Protein AF-A0A1M5RYY4-F1 (afdb_monomer_lite)

pLDDT: mean 74.52, std 15.74, range [36.34, 92.0]

Foldseek 3Di:
DVLLVLQCVLLVLCCVLVVDPLSVCSSVLSVVCVVVVPPVLSVVLSVLSVVLNVLSVVCVVVVHDLPLSVLSSVLSVLSVVCVVVVDLVSCCSNLVSQLVSQLVSLCVPPNPVSNVVSVVSSVVVSVVVVVVVVVVVVVVVVPPPPPDDDD

Secondary structure (DSSP, 8-state):
-HHHHHHHHHHHHHHHHH--GGGGGHHHHHHHHHHHT-HHHHHHHHHHHHHHHHHHHHHHHHT---THHHHHHHHHHHHHHHHHH--GGGGHHHHHHHHHHHHHHHHHHHTHHHHHHHHHHHHHHHHHHHHHHHHHHHHHHTTSS--S---

Sequence (151 aa):
MSFLLLTIATSIVLYVFTKSFWFLLLIIIGVYYLLKENIKMQNFLSLTFILMMALVILSRLRGYEPKGLNFLFYASFASILYDLLKKVYWSIPFFGLLGLGISYIGTIKYGNIGYFFGLMIIPIFLREFRKRGSNIENSNTGGGIRKKNEI

Organism: NCBI:txid1123380

Structure (mmCIF, N/CA/C/O backbone):
data_AF-A0A1M5RYY4-F1
#
_entry.id   AF-A0A1M5RYY4-F1
#
loop_
_atom_site.group_PDB
_atom_site.id
_atom_site.type_symbol
_atom_site.label_atom_id
_atom_site.label_alt_id
_atom_site.label_comp_id
_atom_site.label_asym_id
_atom_site.label_entity_id
_atom_site.label_seq_id
_atom_site.pdbx_PDB_ins_code
_atom_site.Cartn_x
_atom_site.Cartn_y
_atom_site.Cartn_z
_atom_site.occupancy
_atom_site.B_iso_or_equiv
_atom_site.auth_seq_id
_atom_site.auth_comp_id
_atom_site.auth_asym_id
_atom_site.auth_atom_id
_atom_site.pdbx_PDB_model_num
ATOM 1 N N . MET A 1 1 ? 14.707 8.244 -1.934 1.00 62.53 1 MET A N 1
ATOM 2 C CA . MET A 1 1 ? 14.522 8.408 -0.469 1.00 62.53 1 MET A CA 1
ATOM 3 C C . MET A 1 1 ? 13.098 8.790 -0.057 1.00 62.53 1 MET A C 1
ATOM 5 O O . MET A 1 1 ? 12.602 8.197 0.891 1.00 62.53 1 MET A O 1
ATOM 9 N N . SER A 1 2 ? 12.413 9.708 -0.753 1.00 82.44 2 SER A N 1
ATOM 10 C CA . SER A 1 2 ? 11.037 10.136 -0.418 1.00 82.44 2 SER A CA 1
ATOM 11 C C . SER A 1 2 ? 10.013 8.991 -0.339 1.00 82.44 2 SER A C 1
ATOM 13 O O . SER A 1 2 ? 9.189 8.974 0.570 1.00 82.44 2 SER A O 1
ATOM 15 N N . PHE A 1 3 ? 10.100 7.999 -1.233 1.00 86.50 3 PHE A N 1
ATOM 16 C CA . PHE A 1 3 ? 9.201 6.839 -1.220 1.00 86.50 3 PHE A CA 1
ATOM 17 C C . PHE A 1 3 ? 9.330 5.999 0.055 1.00 86.50 3 PHE A C 1
ATOM 19 O O . PHE A 1 3 ? 8.326 5.638 0.656 1.00 86.50 3 PHE A O 1
ATOM 26 N N . LEU A 1 4 ? 10.561 5.738 0.510 1.00 87.56 4 LEU A N 1
ATOM 27 C CA . LEU A 1 4 ? 10.802 4.908 1.689 1.00 87.56 4 LEU A CA 1
ATOM 28 C C . LEU A 1 4 ? 10.205 5.556 2.946 1.00 87.56 4 LEU A C 1
ATOM 30 O O . LEU A 1 4 ? 9.491 4.888 3.694 1.00 87.56 4 LEU A O 1
ATOM 34 N N . LEU A 1 5 ? 10.408 6.868 3.103 1.00 88.12 5 LEU A N 1
ATOM 35 C CA . LEU A 1 5 ? 9.791 7.668 4.164 1.00 88.12 5 LEU A CA 1
ATOM 36 C C . LEU A 1 5 ? 8.260 7.584 4.124 1.00 88.12 5 LEU A C 1
ATOM 38 O O . LEU A 1 5 ? 7.642 7.370 5.166 1.00 88.12 5 LEU A O 1
ATOM 42 N N . LEU A 1 6 ? 7.654 7.680 2.934 1.00 91.19 6 LEU A N 1
ATOM 43 C CA . LEU A 1 6 ? 6.208 7.520 2.768 1.00 91.19 6 LEU A CA 1
ATOM 44 C C . LEU A 1 6 ? 5.746 6.131 3.227 1.00 91.19 6 LEU A C 1
ATOM 46 O O . LEU A 1 6 ? 4.775 6.039 3.973 1.00 91.19 6 LEU A O 1
ATOM 50 N N . THR A 1 7 ? 6.442 5.056 2.845 1.00 91.50 7 THR A N 1
ATOM 51 C CA . THR A 1 7 ? 6.118 3.692 3.309 1.00 91.50 7 THR A CA 1
ATOM 52 C C . THR A 1 7 ? 6.162 3.575 4.826 1.00 91.50 7 THR A C 1
ATOM 54 O O . THR A 1 7 ? 5.237 3.017 5.414 1.00 91.50 7 THR A O 1
ATOM 57 N N . ILE A 1 8 ? 7.214 4.098 5.466 1.00 91.69 8 ILE A N 1
ATOM 58 C CA . ILE A 1 8 ? 7.363 4.048 6.926 1.00 91.69 8 ILE A CA 1
ATOM 59 C C . ILE A 1 8 ? 6.225 4.822 7.590 1.00 91.69 8 ILE A C 1
ATOM 61 O O . ILE A 1 8 ? 5.529 4.267 8.438 1.00 91.69 8 ILE A O 1
ATOM 65 N N . ALA A 1 9 ? 5.985 6.065 7.163 1.00 92.00 9 ALA A N 1
ATOM 66 C CA . ALA A 1 9 ? 4.912 6.895 7.700 1.00 92.00 9 ALA A CA 1
ATOM 67 C C . ALA A 1 9 ? 3.545 6.211 7.551 1.00 92.00 9 ALA A C 1
ATOM 69 O O . ALA A 1 9 ? 2.795 6.107 8.520 1.00 92.00 9 ALA A O 1
ATOM 70 N N . THR A 1 10 ? 3.258 5.661 6.369 1.00 92.00 10 THR A N 1
ATOM 71 C CA . THR A 1 10 ? 2.003 4.948 6.096 1.00 92.00 10 THR A CA 1
ATOM 72 C C . THR A 1 10 ? 1.856 3.720 6.993 1.00 92.00 10 THR A C 1
ATOM 74 O O . THR A 1 10 ? 0.792 3.508 7.569 1.00 92.00 10 THR A O 1
ATOM 77 N N . SER A 1 11 ? 2.924 2.939 7.166 1.00 91.81 11 SER A N 1
ATOM 78 C CA . SER A 1 11 ? 2.923 1.734 8.007 1.00 91.81 11 SER A CA 1
ATOM 79 C C . SER A 1 11 ? 2.644 2.063 9.473 1.00 91.81 11 SER A C 1
ATOM 81 O O . SER A 1 11 ? 1.835 1.392 10.111 1.00 91.81 11 SER A O 1
ATOM 83 N N . ILE A 1 12 ? 3.269 3.125 9.997 1.00 91.69 12 ILE A N 1
ATOM 84 C CA . ILE A 1 12 ? 3.057 3.597 11.371 1.00 91.69 12 ILE A CA 1
ATOM 85 C C . ILE A 1 12 ? 1.621 4.090 11.545 1.00 91.69 12 ILE A C 1
ATOM 87 O O . ILE A 1 12 ? 0.951 3.686 12.493 1.00 91.69 12 ILE A O 1
ATOM 91 N N . VAL A 1 13 ? 1.120 4.914 10.620 1.00 90.81 13 VAL A N 1
ATOM 92 C CA . VAL A 1 13 ? -0.266 5.403 10.658 1.00 90.81 13 VAL A CA 1
ATOM 93 C C . VAL A 1 13 ? -1.241 4.224 10.654 1.00 90.81 13 VAL A C 1
ATOM 95 O O . VAL A 1 13 ? -2.084 4.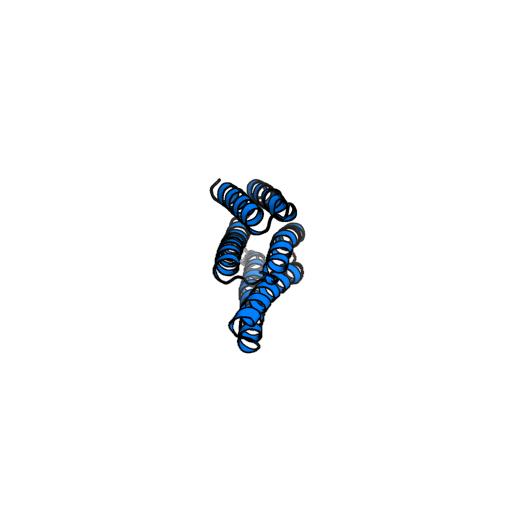114 11.540 1.00 90.81 13 VAL A O 1
ATOM 98 N N . LEU A 1 14 ? -1.096 3.283 9.722 1.00 90.00 14 LEU A N 1
ATOM 99 C CA . LEU A 1 14 ? -1.958 2.102 9.650 1.00 90.00 14 LEU A CA 1
ATOM 100 C C . LEU A 1 14 ? -1.901 1.265 10.934 1.00 90.00 14 LEU A C 1
ATOM 102 O O . LEU A 1 14 ? -2.943 0.825 11.423 1.00 90.00 14 LEU A O 1
ATOM 106 N N . TYR A 1 15 ? -0.717 1.087 11.519 1.00 90.50 15 TYR A N 1
ATOM 107 C CA . TYR A 1 15 ? -0.554 0.380 12.787 1.00 90.50 15 TYR A CA 1
ATOM 108 C C . TYR A 1 15 ? -1.277 1.087 13.943 1.00 90.50 15 TYR A C 1
ATOM 110 O O . TYR A 1 15 ? -2.035 0.444 14.666 1.00 90.50 15 TYR A O 1
ATOM 118 N N . VAL A 1 16 ? -1.113 2.405 14.090 1.00 89.00 16 VAL A N 1
ATOM 119 C CA . VAL A 1 16 ? -1.739 3.187 15.173 1.00 89.00 16 VAL A CA 1
ATOM 120 C C . VAL A 1 16 ? -3.266 3.112 15.111 1.00 89.00 16 VAL A C 1
ATOM 122 O O . VAL A 1 16 ? -3.922 2.941 16.139 1.00 89.00 16 VAL A O 1
ATOM 125 N N . PHE A 1 17 ? -3.844 3.200 13.913 1.00 85.75 17 PHE A N 1
ATOM 126 C CA . PHE A 1 17 ? -5.298 3.219 13.749 1.00 85.75 17 PHE A CA 1
ATOM 127 C C . PHE A 1 17 ? -5.944 1.829 13.754 1.00 85.75 17 PHE A C 1
ATOM 129 O O . PHE A 1 17 ? -7.060 1.684 14.252 1.00 85.75 17 PHE A O 1
ATOM 136 N N . THR A 1 18 ? -5.261 0.814 13.221 1.00 84.56 18 THR A N 1
ATOM 137 C CA . THR A 1 18 ? -5.828 -0.538 13.055 1.00 84.56 18 THR A CA 1
ATOM 138 C C . THR A 1 18 ? -5.365 -1.510 14.144 1.00 84.56 18 THR A C 1
ATOM 140 O O . THR A 1 18 ? -5.932 -2.590 14.273 1.00 84.56 18 THR A O 1
ATOM 143 N N . LYS A 1 19 ? -4.334 -1.148 14.927 1.00 84.75 19 LYS A N 1
ATOM 144 C CA . LYS A 1 19 ? -3.680 -1.978 15.961 1.00 84.75 19 LYS A CA 1
ATOM 145 C C . LYS A 1 19 ? -3.202 -3.350 15.464 1.00 84.75 19 LYS A C 1
ATOM 147 O O . LYS A 1 19 ? -3.077 -4.291 16.242 1.00 84.75 19 LYS A O 1
ATOM 152 N N . SER A 1 20 ? -2.942 -3.474 14.164 1.00 86.12 20 SER A N 1
ATOM 153 C CA . SER A 1 20 ? -2.574 -4.734 13.516 1.00 86.12 20 SER A CA 1
ATOM 154 C C . SER A 1 20 ? -1.125 -4.692 13.038 1.00 86.12 20 SER A C 1
ATOM 156 O O . SER A 1 20 ? -0.751 -3.834 12.236 1.00 86.12 20 SER A O 1
ATOM 158 N N . PHE A 1 21 ? -0.319 -5.648 13.507 1.00 87.44 21 PHE A N 1
ATOM 159 C CA . PHE A 1 21 ? 1.099 -5.780 13.152 1.00 87.44 21 PHE A CA 1
ATOM 160 C C . PHE A 1 21 ? 1.330 -6.072 11.666 1.00 87.44 21 PHE A C 1
ATOM 162 O O . PHE A 1 21 ? 2.389 -5.739 11.138 1.00 87.44 21 PHE A O 1
ATOM 169 N N . TRP A 1 22 ? 0.335 -6.626 10.968 1.00 87.31 22 TRP A N 1
ATOM 170 C CA . TRP A 1 22 ? 0.432 -6.944 9.542 1.00 87.31 22 TRP A CA 1
ATOM 171 C C . TRP A 1 22 ? 0.800 -5.723 8.693 1.00 87.31 22 TRP A C 1
ATOM 173 O O . TRP A 1 22 ? 1.594 -5.841 7.763 1.00 87.31 22 TRP A O 1
ATOM 183 N N . PHE A 1 23 ? 0.310 -4.532 9.048 1.00 87.56 23 PHE A N 1
ATOM 184 C CA . PHE A 1 23 ? 0.580 -3.311 8.286 1.00 87.56 23 PHE A CA 1
ATOM 185 C C . PHE A 1 23 ? 2.034 -2.834 8.363 1.00 87.56 23 PHE A C 1
ATOM 187 O O . PHE A 1 23 ? 2.467 -2.109 7.473 1.00 87.56 23 PHE A O 1
ATOM 194 N N . LEU A 1 24 ? 2.820 -3.281 9.349 1.00 89.81 24 LEU A N 1
ATOM 195 C CA . LEU A 1 24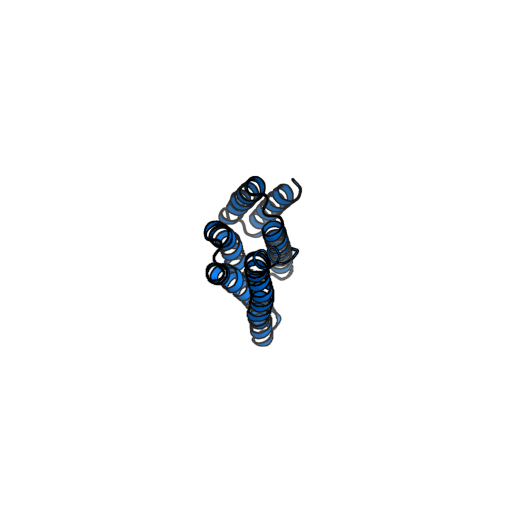 ? 4.252 -2.969 9.410 1.00 89.81 24 LEU A CA 1
ATOM 196 C C . LEU A 1 24 ? 5.051 -3.656 8.294 1.00 89.81 24 LEU A C 1
ATOM 198 O O . LEU A 1 24 ? 6.098 -3.150 7.893 1.00 89.81 24 LEU A O 1
ATOM 202 N N . LEU A 1 25 ? 4.539 -4.753 7.722 1.00 91.38 25 LEU A N 1
ATOM 203 C CA . LEU A 1 25 ? 5.187 -5.433 6.595 1.00 91.38 25 LEU A CA 1
ATOM 204 C C . LEU A 1 25 ? 5.254 -4.557 5.333 1.00 91.38 25 LEU A C 1
ATOM 206 O O . LEU A 1 25 ? 6.065 -4.830 4.449 1.00 91.38 25 LEU A O 1
ATOM 210 N N . LEU A 1 26 ? 4.466 -3.478 5.245 1.00 89.62 26 LEU A N 1
ATOM 211 C CA . LEU A 1 26 ? 4.553 -2.511 4.145 1.00 89.62 26 LEU A CA 1
ATOM 212 C C . LEU A 1 26 ? 5.949 -1.880 4.028 1.00 89.62 26 LEU A C 1
ATOM 214 O O . LEU A 1 26 ? 6.376 -1.562 2.920 1.00 89.62 26 LEU A O 1
ATOM 218 N N . ILE A 1 27 ? 6.705 -1.778 5.127 1.00 90.19 27 ILE A N 1
ATOM 219 C CA . ILE A 1 27 ? 8.092 -1.287 5.117 1.00 90.19 27 ILE A CA 1
ATOM 220 C C . ILE A 1 27 ? 8.972 -2.139 4.189 1.00 90.19 27 ILE A C 1
ATOM 222 O O . ILE A 1 27 ? 9.799 -1.593 3.459 1.00 90.19 27 ILE A O 1
ATOM 226 N N . ILE A 1 28 ? 8.751 -3.458 4.143 1.00 89.88 28 ILE A N 1
ATOM 227 C CA . ILE A 1 28 ? 9.514 -4.385 3.292 1.00 89.88 28 ILE A CA 1
ATOM 228 C C . ILE A 1 28 ? 9.308 -4.050 1.811 1.00 89.88 28 ILE A C 1
ATOM 230 O O . ILE A 1 28 ? 10.268 -4.032 1.042 1.00 89.88 28 ILE A O 1
ATOM 234 N N . ILE A 1 29 ? 8.077 -3.712 1.413 1.00 89.25 29 ILE A N 1
ATOM 235 C CA . ILE A 1 29 ? 7.772 -3.260 0.047 1.00 89.25 29 ILE A CA 1
ATOM 236 C C . ILE A 1 29 ? 8.529 -1.961 -0.264 1.00 89.25 29 ILE A C 1
ATOM 238 O O . ILE A 1 29 ? 9.089 -1.812 -1.351 1.00 89.25 29 ILE A O 1
ATOM 242 N N . GLY A 1 30 ? 8.588 -1.040 0.701 1.00 85.50 30 GLY A N 1
ATOM 243 C CA . GLY A 1 30 ? 9.342 0.210 0.590 1.00 85.50 30 GLY A CA 1
ATOM 244 C C . GLY A 1 30 ? 10.824 -0.021 0.306 1.00 85.50 30 GLY A C 1
ATOM 245 O O . GLY A 1 30 ? 11.378 0.574 -0.618 1.00 85.50 30 GLY A O 1
ATOM 246 N N . VAL A 1 31 ? 11.449 -0.931 1.058 1.00 87.75 31 VAL A N 1
ATOM 247 C CA . VAL A 1 31 ? 12.856 -1.321 0.867 1.00 87.75 31 VAL A CA 1
ATOM 248 C C . VAL A 1 31 ? 13.061 -2.020 -0.480 1.00 87.75 31 VAL A C 1
ATOM 250 O O . VAL A 1 31 ? 13.989 -1.674 -1.208 1.00 87.75 31 VAL A O 1
ATOM 253 N N . TYR A 1 32 ? 12.172 -2.945 -0.858 1.00 88.88 32 TYR A N 1
ATOM 254 C CA . TYR A 1 32 ? 12.252 -3.668 -2.131 1.00 88.88 32 TYR A CA 1
ATOM 255 C C . TYR A 1 32 ? 12.293 -2.718 -3.335 1.00 88.88 32 TYR A C 1
ATOM 257 O O . TYR A 1 32 ? 13.178 -2.807 -4.188 1.00 88.88 32 TYR A O 1
ATOM 265 N N . TYR A 1 33 ? 11.356 -1.770 -3.393 1.00 85.38 33 TYR A N 1
ATOM 266 C CA . TYR A 1 33 ? 11.286 -0.834 -4.511 1.00 85.38 33 TYR A CA 1
ATOM 267 C C . TYR A 1 33 ? 12.348 0.258 -4.462 1.00 85.38 33 TYR A C 1
ATOM 269 O O . TYR A 1 33 ? 12.642 0.824 -5.514 1.00 85.38 33 TYR A O 1
ATOM 277 N N . LEU A 1 34 ? 12.936 0.542 -3.295 1.00 83.62 34 LEU A N 1
ATOM 278 C CA . LEU A 1 34 ? 14.114 1.403 -3.208 1.00 83.62 34 LEU A CA 1
ATOM 279 C C . LEU A 1 34 ? 15.299 0.768 -3.950 1.00 83.62 34 LEU A C 1
ATOM 281 O O . LEU A 1 34 ? 15.947 1.454 -4.727 1.00 83.62 34 LEU A O 1
ATOM 285 N N . LEU A 1 35 ? 15.534 -0.535 -3.755 1.00 83.81 35 LEU A N 1
ATOM 286 C CA . LEU A 1 35 ? 16.641 -1.264 -4.388 1.00 83.81 35 LEU A CA 1
ATOM 287 C C . LEU A 1 35 ? 16.453 -1.449 -5.897 1.00 83.81 35 LEU A C 1
ATOM 289 O O . LEU A 1 35 ? 17.422 -1.469 -6.647 1.00 83.81 35 LEU A O 1
ATOM 293 N N . LYS A 1 36 ? 15.208 -1.622 -6.347 1.00 82.38 36 LYS A N 1
ATOM 294 C CA . LYS A 1 36 ? 14.903 -1.924 -7.753 1.00 82.38 36 LYS A CA 1
ATOM 295 C C . LYS A 1 36 ? 14.720 -0.686 -8.636 1.00 82.38 36 LYS A C 1
ATOM 297 O O . LYS A 1 36 ? 14.584 -0.828 -9.847 1.00 82.38 36 LYS A O 1
ATOM 302 N N . GLU A 1 37 ? 14.658 0.504 -8.033 1.00 76.62 37 GLU A N 1
ATOM 303 C CA . GLU A 1 37 ? 14.539 1.813 -8.700 1.00 76.62 37 GLU A CA 1
ATOM 304 C C . GLU A 1 37 ? 13.413 1.918 -9.754 1.00 76.62 37 GLU A C 1
ATOM 306 O O . GLU A 1 37 ? 13.461 2.716 -10.691 1.00 76.62 37 GLU A O 1
ATOM 311 N N . ASN A 1 38 ? 12.331 1.144 -9.600 1.00 79.06 38 ASN A N 1
ATOM 312 C CA . ASN A 1 38 ? 11.192 1.204 -10.516 1.00 79.06 38 ASN A CA 1
ATOM 313 C C . ASN A 1 38 ? 10.259 2.381 -10.173 1.00 79.06 38 ASN A C 1
ATOM 315 O O . ASN A 1 38 ? 9.237 2.215 -9.501 1.00 79.06 38 ASN A O 1
ATOM 319 N N . ILE A 1 39 ? 10.591 3.569 -10.687 1.00 80.12 39 ILE A N 1
ATOM 320 C CA . ILE A 1 39 ? 9.865 4.835 -10.457 1.00 80.12 39 ILE A CA 1
ATOM 321 C C . ILE A 1 39 ? 8.363 4.712 -10.775 1.00 80.12 39 ILE A C 1
ATOM 323 O O . ILE A 1 39 ? 7.515 5.276 -10.084 1.00 80.12 39 ILE A O 1
ATOM 327 N N . LYS A 1 40 ? 8.001 3.939 -11.808 1.00 78.19 40 LYS A N 1
ATOM 328 C CA . LYS A 1 40 ? 6.599 3.783 -12.227 1.00 78.19 40 LYS A CA 1
ATOM 329 C C . LYS A 1 40 ? 5.778 3.065 -11.157 1.00 78.19 40 LYS A C 1
ATOM 331 O O . LYS A 1 40 ? 4.700 3.535 -10.798 1.00 78.19 40 LYS A O 1
ATOM 336 N N . MET A 1 41 ? 6.289 1.946 -10.646 1.00 79.75 41 MET A N 1
ATOM 337 C CA . MET A 1 41 ? 5.611 1.184 -9.594 1.00 79.75 41 MET A CA 1
ATOM 338 C C . MET A 1 41 ? 5.598 1.951 -8.274 1.00 79.75 41 MET A C 1
ATOM 340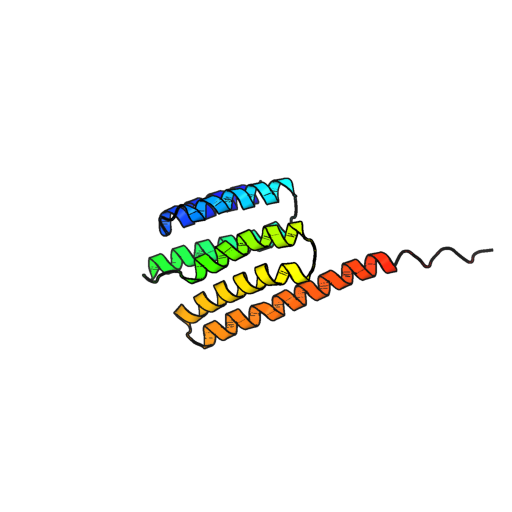 O O . MET A 1 41 ? 4.564 1.980 -7.612 1.00 79.75 41 MET A O 1
ATOM 344 N N . GLN A 1 42 ? 6.689 2.649 -7.940 1.00 84.12 42 GLN A N 1
ATOM 345 C CA . GLN A 1 42 ? 6.751 3.517 -6.761 1.00 84.12 42 GLN A CA 1
ATOM 346 C C . GLN A 1 42 ? 5.636 4.573 -6.761 1.00 84.12 42 GLN A C 1
ATOM 348 O O . GLN A 1 42 ? 4.978 4.759 -5.739 1.00 84.12 42 GLN A O 1
ATOM 353 N N . ASN A 1 43 ? 5.354 5.221 -7.896 1.00 82.94 43 ASN A N 1
ATOM 354 C CA . ASN A 1 43 ? 4.271 6.209 -7.983 1.00 82.94 43 ASN A CA 1
ATOM 355 C C . ASN A 1 43 ? 2.884 5.580 -7.763 1.00 82.94 43 ASN A C 1
ATOM 357 O O . ASN A 1 43 ? 2.067 6.137 -7.029 1.00 82.94 43 ASN A O 1
ATOM 361 N N . PHE A 1 44 ? 2.617 4.402 -8.339 1.00 82.56 44 PHE A N 1
ATOM 362 C CA . PHE A 1 44 ? 1.346 3.695 -8.122 1.00 82.56 44 PHE A CA 1
ATOM 363 C C . PHE A 1 44 ? 1.168 3.234 -6.673 1.00 82.56 44 PHE A C 1
ATOM 365 O O . PHE A 1 44 ? 0.096 3.406 -6.087 1.00 82.56 44 PHE A O 1
ATOM 372 N N . LEU A 1 45 ? 2.221 2.684 -6.071 1.00 87.25 45 LEU A N 1
ATOM 373 C CA . LEU A 1 45 ? 2.228 2.311 -4.658 1.00 87.25 45 LEU A CA 1
ATOM 374 C C . LEU A 1 45 ? 2.052 3.529 -3.752 1.00 87.25 45 LEU A C 1
ATOM 376 O O . LEU A 1 45 ? 1.273 3.460 -2.810 1.00 87.25 45 LEU A O 1
ATOM 380 N N . SER A 1 46 ? 2.683 4.660 -4.075 1.00 87.75 46 SER A N 1
ATOM 381 C CA . SER A 1 46 ? 2.510 5.912 -3.326 1.00 87.75 46 SER A CA 1
ATOM 382 C C . SER A 1 46 ? 1.050 6.349 -3.308 1.00 87.75 46 SER A C 1
ATOM 384 O O . SER A 1 46 ? 0.509 6.647 -2.246 1.00 87.75 46 SER A O 1
ATOM 386 N N . LEU A 1 47 ? 0.381 6.318 -4.467 1.00 86.56 47 LEU A N 1
ATOM 387 C CA . LEU A 1 47 ? -1.048 6.618 -4.562 1.00 86.56 47 LEU A CA 1
ATOM 388 C C . LEU A 1 47 ? -1.880 5.649 -3.707 1.00 86.56 47 LEU A C 1
ATOM 390 O O . LEU A 1 47 ? -2.792 6.064 -2.995 1.00 86.56 47 LEU A O 1
ATOM 394 N N . THR A 1 48 ? -1.532 4.362 -3.745 1.00 88.12 48 THR A N 1
ATOM 395 C CA . THR A 1 48 ? -2.204 3.314 -2.965 1.00 88.12 48 THR A CA 1
ATOM 396 C C . THR A 1 48 ? -2.034 3.542 -1.459 1.00 88.12 48 THR A C 1
ATOM 398 O O . THR A 1 48 ? -2.993 3.401 -0.706 1.00 88.12 48 THR A O 1
ATOM 401 N N . PHE A 1 49 ? -0.850 3.960 -1.010 1.00 90.88 49 PHE A N 1
ATOM 402 C CA . PHE A 1 49 ? -0.568 4.280 0.391 1.00 90.88 49 PHE A CA 1
ATOM 403 C C . PHE A 1 49 ? -1.288 5.538 0.867 1.00 90.88 49 PHE A C 1
ATOM 405 O O . PHE A 1 49 ? -1.868 5.538 1.952 1.00 90.88 49 PHE A O 1
ATOM 412 N N . ILE A 1 50 ? -1.331 6.586 0.043 1.00 90.19 50 ILE A N 1
ATOM 413 C CA . ILE A 1 50 ? -2.128 7.786 0.331 1.00 90.19 50 ILE A CA 1
ATOM 414 C C . ILE A 1 50 ? -3.604 7.410 0.485 1.00 90.19 50 ILE A C 1
ATOM 416 O O . ILE A 1 50 ? -4.254 7.837 1.439 1.00 90.19 50 ILE A O 1
ATOM 420 N N . LEU A 1 51 ? -4.116 6.560 -0.409 1.00 87.44 51 LEU A N 1
ATOM 421 C CA . LEU A 1 51 ? -5.483 6.063 -0.329 1.00 87.44 51 LEU A CA 1
ATOM 422 C C . LEU A 1 51 ? -5.714 5.276 0.970 1.00 87.44 51 LEU A C 1
ATOM 424 O O . LEU A 1 51 ? -6.668 5.567 1.684 1.00 87.44 51 LEU A O 1
ATOM 428 N N . MET A 1 52 ? -4.834 4.335 1.323 1.00 89.56 52 MET A N 1
ATOM 429 C CA . MET A 1 52 ? -4.910 3.596 2.592 1.00 89.56 52 MET A CA 1
ATOM 430 C C . MET A 1 52 ? -4.954 4.520 3.812 1.00 89.56 52 MET A C 1
ATOM 432 O O . MET A 1 52 ? -5.798 4.327 4.686 1.00 89.56 52 MET A O 1
ATOM 436 N N . MET A 1 53 ? -4.080 5.531 3.870 1.00 88.81 53 MET A N 1
ATOM 437 C CA . MET A 1 53 ? -4.059 6.494 4.975 1.00 88.81 53 MET A CA 1
ATOM 438 C C . MET A 1 53 ? -5.366 7.277 5.058 1.00 88.81 53 MET A C 1
ATOM 440 O O . MET A 1 53 ? -5.976 7.343 6.125 1.00 88.81 53 MET A O 1
ATOM 444 N N . ALA A 1 54 ? -5.834 7.820 3.931 1.00 86.19 54 ALA A N 1
ATOM 445 C CA . ALA A 1 54 ? -7.094 8.551 3.876 1.00 86.19 54 ALA A CA 1
ATOM 446 C C . ALA A 1 54 ? -8.266 7.688 4.365 1.00 86.19 54 ALA A C 1
ATOM 448 O O . ALA A 1 54 ? -9.119 8.158 5.116 1.00 86.19 54 ALA A O 1
ATOM 449 N N . LEU A 1 55 ? -8.284 6.408 3.993 1.00 84.94 55 LEU A N 1
ATOM 450 C CA . LEU A 1 55 ? -9.330 5.475 4.396 1.00 84.94 55 LEU A CA 1
ATOM 451 C C . LEU A 1 55 ? -9.328 5.185 5.879 1.00 84.94 55 LEU A C 1
ATOM 453 O O . LEU A 1 55 ? -10.398 5.183 6.475 1.00 84.94 55 LEU A O 1
ATOM 457 N N . VAL A 1 56 ? -8.155 4.940 6.457 1.00 87.31 56 VAL A N 1
ATOM 458 C CA . VAL A 1 56 ? -8.031 4.647 7.884 1.00 87.31 56 VAL A CA 1
ATOM 459 C C . VAL A 1 56 ? -8.447 5.853 8.730 1.00 87.31 56 VAL A C 1
ATOM 461 O O . VAL A 1 56 ? -9.126 5.708 9.748 1.00 87.31 56 VAL A O 1
ATOM 464 N N . ILE A 1 57 ? -8.094 7.060 8.284 1.00 85.38 57 ILE A N 1
ATOM 465 C CA . ILE A 1 57 ? -8.482 8.300 8.958 1.00 85.38 57 ILE A CA 1
ATOM 466 C C . ILE A 1 57 ? -10.001 8.490 8.851 1.00 85.38 57 ILE A C 1
ATOM 468 O O . ILE A 1 57 ? -10.673 8.699 9.862 1.00 85.38 57 ILE A O 1
ATOM 472 N N . LEU A 1 58 ? -10.569 8.348 7.648 1.00 82.06 58 LEU A N 1
ATOM 473 C CA . LEU A 1 58 ? -12.014 8.468 7.422 1.00 82.06 58 LEU A CA 1
ATOM 474 C C . LEU A 1 58 ? -12.820 7.405 8.175 1.00 82.06 58 LEU A C 1
ATOM 476 O O . LEU A 1 58 ? -13.886 7.718 8.710 1.00 82.06 58 LEU A O 1
ATOM 480 N N . SER A 1 59 ? -12.316 6.173 8.249 1.00 80.25 59 SER A N 1
ATOM 481 C CA . SER A 1 59 ? -12.970 5.074 8.959 1.00 80.25 59 SER A CA 1
ATOM 482 C C . SER A 1 59 ? -13.011 5.323 10.452 1.00 80.25 59 SER A C 1
ATOM 484 O O . SER A 1 59 ? -14.044 5.110 11.083 1.00 80.25 59 SER A O 1
ATOM 486 N N . ARG A 1 60 ? -11.927 5.868 11.013 1.00 81.31 60 ARG A N 1
ATOM 487 C CA . ARG A 1 60 ? -11.885 6.239 12.425 1.00 81.31 60 ARG A CA 1
ATOM 488 C C . ARG A 1 60 ? -12.813 7.405 12.750 1.00 81.31 60 ARG A C 1
ATOM 490 O O . ARG A 1 60 ? -13.491 7.347 13.768 1.00 81.31 60 ARG A O 1
ATOM 497 N N . LEU A 1 61 ? -12.871 8.422 11.890 1.00 81.94 61 LEU A N 1
ATOM 498 C CA . LEU A 1 61 ? -13.741 9.587 12.085 1.00 81.94 61 LEU A CA 1
ATOM 499 C C . LEU A 1 61 ? -15.232 9.236 12.008 1.00 81.94 61 LEU A C 1
ATOM 501 O O . LEU A 1 61 ? -16.038 9.842 12.704 1.00 81.94 61 LEU A O 1
ATOM 505 N N . ARG A 1 62 ? -15.609 8.274 11.158 1.00 77.12 62 ARG A N 1
ATOM 506 C CA . ARG A 1 62 ? -17.012 7.879 10.941 1.00 77.12 62 ARG A CA 1
ATOM 507 C C . ARG A 1 62 ? -17.442 6.617 11.693 1.00 77.12 62 ARG A C 1
ATOM 509 O O . ARG A 1 62 ? -18.613 6.266 11.625 1.00 77.12 62 ARG A O 1
ATOM 516 N N . GLY A 1 63 ? -16.525 5.928 12.372 1.00 74.50 63 GLY A N 1
ATOM 517 C CA . GLY A 1 63 ? -16.832 4.733 13.164 1.00 74.50 63 GLY A CA 1
ATOM 518 C C . GLY A 1 63 ? -17.189 3.484 12.348 1.00 74.50 63 GLY A C 1
ATOM 519 O O . GLY A 1 63 ? -17.899 2.625 12.858 1.00 74.50 63 GLY A O 1
ATOM 520 N N . TYR A 1 64 ? -16.720 3.361 11.101 1.00 74.56 64 TYR A N 1
ATOM 521 C CA . TYR A 1 64 ? -16.905 2.143 10.297 1.00 74.56 64 TYR A CA 1
ATOM 522 C C . TYR A 1 64 ? -15.619 1.316 10.226 1.00 74.56 64 TYR A C 1
ATOM 524 O O . TYR A 1 64 ? -14.514 1.851 10.300 1.00 74.56 64 TYR A O 1
ATOM 532 N N . GLU A 1 65 ? -15.747 0.003 10.031 1.00 71.75 65 GLU A N 1
ATOM 533 C CA . GLU A 1 65 ? -14.592 -0.867 9.802 1.00 71.75 65 GLU A CA 1
ATOM 534 C C . GLU A 1 65 ? -14.084 -0.736 8.357 1.00 71.75 65 GLU A C 1
ATOM 536 O O . GLU A 1 65 ? -14.847 -0.971 7.411 1.00 71.75 65 GLU A O 1
ATOM 541 N N . PRO A 1 66 ? -12.798 -0.410 8.133 1.00 71.75 66 PRO A N 1
ATOM 542 C CA . PRO A 1 66 ? -12.242 -0.263 6.794 1.00 71.75 66 PRO A CA 1
ATOM 543 C C . PRO A 1 66 ? -11.930 -1.636 6.173 1.00 71.75 66 PRO A C 1
ATOM 545 O O . PRO A 1 66 ? -10.782 -1.957 5.888 1.00 71.75 66 PRO A O 1
ATOM 548 N N . LYS A 1 67 ? -12.948 -2.464 5.914 1.00 75.88 67 LYS A N 1
ATOM 549 C CA . LYS A 1 67 ? -12.783 -3.818 5.337 1.00 75.88 67 LYS A CA 1
ATOM 550 C C . LYS A 1 67 ? -12.036 -3.824 3.991 1.00 75.88 67 LYS A C 1
ATOM 552 O O . LYS A 1 67 ? -11.318 -4.770 3.681 1.00 75.88 67 LYS A O 1
ATOM 557 N N . GLY A 1 68 ? -12.134 -2.735 3.222 1.00 78.12 68 GLY A N 1
ATOM 558 C CA . GLY A 1 68 ? -11.387 -2.528 1.973 1.00 78.12 68 GLY A CA 1
ATOM 559 C C . GLY A 1 68 ? -9.867 -2.375 2.135 1.00 78.12 68 GLY A C 1
ATOM 560 O O . GLY A 1 68 ? -9.122 -2.560 1.174 1.00 78.12 68 GLY A O 1
ATOM 561 N N . LEU A 1 69 ? -9.392 -2.067 3.345 1.00 85.62 69 LEU A N 1
ATOM 562 C CA . LEU A 1 69 ? -7.978 -1.840 3.652 1.00 85.62 69 LEU A CA 1
ATOM 563 C C . LEU A 1 69 ? -7.133 -3.103 3.450 1.00 85.62 69 LEU A C 1
ATOM 565 O O . LEU A 1 69 ? -6.015 -3.024 2.945 1.00 85.62 69 LEU A O 1
ATOM 569 N N . ASN A 1 70 ? -7.690 -4.273 3.776 1.00 86.62 70 ASN A N 1
ATOM 570 C CA . ASN A 1 70 ? -7.006 -5.556 3.612 1.00 86.62 70 ASN A CA 1
ATOM 571 C C . ASN A 1 70 ? -6.764 -5.871 2.131 1.00 86.62 70 ASN A C 1
ATOM 573 O O . ASN A 1 70 ? -5.679 -6.306 1.760 1.00 86.62 70 ASN A O 1
ATOM 577 N N . PHE A 1 71 ? -7.736 -5.581 1.261 1.00 86.12 71 PHE A N 1
ATOM 578 C CA . PHE A 1 71 ? -7.575 -5.763 -0.185 1.00 86.12 71 PHE A CA 1
ATOM 579 C C . PHE A 1 71 ? -6.493 -4.851 -0.759 1.00 86.12 71 PHE A C 1
ATOM 581 O O . PHE A 1 71 ? -5.674 -5.303 -1.555 1.00 86.12 71 PHE A O 1
ATOM 588 N N . LEU A 1 72 ? -6.441 -3.594 -0.309 1.00 86.62 72 LEU A N 1
ATOM 589 C CA . LEU A 1 72 ? -5.366 -2.677 -0.684 1.00 86.62 72 LEU A CA 1
ATOM 590 C C . LEU A 1 72 ? -4.007 -3.190 -0.191 1.00 86.62 72 LEU A C 1
ATOM 592 O O . LEU A 1 72 ? -3.026 -3.098 -0.924 1.00 86.62 72 LEU A O 1
ATOM 596 N N . PHE A 1 73 ? -3.942 -3.759 1.017 1.00 88.62 73 PHE A N 1
ATOM 597 C CA . PHE A 1 73 ? -2.711 -4.329 1.568 1.00 88.62 73 PHE A CA 1
ATOM 598 C C . PHE A 1 73 ? -2.222 -5.500 0.717 1.00 88.62 73 PHE A C 1
ATOM 600 O O . PHE A 1 73 ? -1.077 -5.499 0.265 1.00 88.62 73 PHE A O 1
ATOM 607 N N . TYR A 1 74 ? -3.104 -6.448 0.395 1.00 88.44 74 TYR A N 1
ATOM 608 C CA . TYR A 1 74 ? -2.771 -7.550 -0.505 1.00 88.44 74 TYR A CA 1
ATOM 609 C C . TYR A 1 74 ? -2.396 -7.061 -1.907 1.00 88.44 74 TYR A C 1
ATOM 611 O O . TYR A 1 74 ? -1.473 -7.609 -2.507 1.00 88.44 74 TYR A O 1
ATOM 619 N N . ALA A 1 75 ? -3.033 -5.998 -2.412 1.00 86.44 75 ALA A N 1
ATOM 620 C CA . ALA A 1 75 ? -2.633 -5.368 -3.666 1.00 86.44 75 ALA A CA 1
ATOM 621 C C . ALA A 1 75 ? -1.189 -4.847 -3.582 1.00 86.44 75 ALA A C 1
ATOM 623 O O . ALA A 1 75 ? -0.382 -5.133 -4.461 1.00 86.44 75 ALA A O 1
ATOM 624 N N . SER A 1 76 ? -0.801 -4.160 -2.504 1.00 88.06 76 SER A N 1
ATOM 625 C CA . SER A 1 76 ? 0.580 -3.688 -2.334 1.00 88.06 76 SER A CA 1
ATOM 626 C C . SER A 1 76 ? 1.605 -4.827 -2.400 1.00 88.06 76 SER A C 1
ATOM 628 O O . SER A 1 76 ? 2.649 -4.655 -3.027 1.00 88.06 76 SER A O 1
ATOM 630 N N . PHE A 1 77 ? 1.296 -6.012 -1.866 1.00 87.56 77 PHE A N 1
ATOM 631 C CA . PHE A 1 77 ? 2.155 -7.197 -2.002 1.00 87.56 77 PHE A CA 1
ATOM 632 C C . PHE A 1 77 ? 2.108 -7.827 -3.397 1.00 87.56 77 PHE A C 1
ATOM 634 O O . PHE A 1 77 ? 3.150 -8.184 -3.946 1.00 87.56 77 PHE A O 1
ATOM 641 N N . ALA A 1 78 ? 0.931 -7.901 -4.022 1.00 85.38 78 ALA A N 1
ATOM 642 C CA . ALA A 1 78 ? 0.784 -8.381 -5.396 1.00 85.38 78 ALA A CA 1
ATOM 643 C C . ALA A 1 78 ? 1.583 -7.532 -6.402 1.00 85.38 78 ALA A C 1
ATOM 645 O O . ALA A 1 78 ? 2.012 -8.040 -7.439 1.00 85.38 78 ALA A O 1
ATOM 646 N N . SER A 1 79 ? 1.845 -6.261 -6.078 1.00 83.31 79 SER A N 1
ATOM 647 C CA . SER A 1 79 ? 2.716 -5.400 -6.880 1.00 83.31 79 SER A CA 1
ATOM 648 C C . SER A 1 79 ? 4.134 -5.972 -7.023 1.00 83.31 79 SER A C 1
ATOM 650 O O . SER A 1 79 ? 4.703 -5.902 -8.109 1.00 83.31 79 SER A O 1
ATOM 652 N N . ILE A 1 80 ? 4.690 -6.582 -5.965 1.00 84.06 80 ILE A N 1
ATOM 653 C CA . ILE A 1 80 ? 6.020 -7.209 -6.000 1.00 84.06 80 ILE A CA 1
ATOM 654 C C . ILE A 1 80 ? 6.008 -8.371 -6.990 1.00 84.06 80 ILE A C 1
ATOM 656 O O . ILE A 1 80 ? 6.920 -8.493 -7.803 1.00 84.06 80 ILE A O 1
ATOM 660 N N . LEU A 1 81 ? 4.957 -9.198 -6.956 1.00 79.94 81 LEU A N 1
ATOM 661 C CA . LEU A 1 81 ? 4.787 -10.315 -7.888 1.00 79.94 81 LEU A CA 1
ATOM 662 C C . LEU A 1 81 ? 4.762 -9.835 -9.342 1.00 79.94 81 LEU A C 1
ATOM 664 O O . LEU A 1 81 ? 5.441 -10.405 -10.198 1.00 79.94 81 LEU A O 1
ATOM 668 N N . TYR A 1 82 ? 4.013 -8.763 -9.610 1.00 78.38 82 TYR A N 1
ATOM 669 C CA . TYR A 1 82 ? 3.967 -8.148 -10.932 1.00 78.38 82 TYR A CA 1
ATOM 670 C C . TYR A 1 82 ? 5.359 -7.697 -11.397 1.00 78.38 82 TYR A C 1
ATOM 672 O O . TYR A 1 82 ? 5.782 -8.003 -12.515 1.00 78.38 82 TYR A O 1
ATOM 680 N N . ASP A 1 83 ? 6.093 -7.011 -10.525 1.00 76.31 83 ASP A N 1
ATOM 681 C CA . ASP A 1 83 ? 7.415 -6.483 -10.841 1.00 76.31 83 ASP A CA 1
ATOM 682 C C . ASP A 1 83 ? 8.487 -7.587 -10.974 1.00 76.31 83 ASP A C 1
ATOM 684 O O . ASP A 1 83 ? 9.470 -7.422 -11.705 1.00 76.31 83 ASP A O 1
ATOM 688 N N . LEU A 1 84 ? 8.314 -8.735 -10.308 1.00 78.31 84 LEU A N 1
ATOM 689 C CA . LEU A 1 84 ? 9.178 -9.911 -10.464 1.00 78.31 84 LEU A CA 1
ATOM 690 C C . LEU A 1 84 ? 8.980 -10.585 -11.827 1.00 78.31 84 LEU A C 1
ATOM 692 O O . LEU A 1 84 ? 9.949 -10.918 -12.504 1.00 78.31 84 LEU A O 1
ATOM 696 N N . LEU A 1 85 ? 7.723 -10.784 -12.226 1.00 74.69 85 LEU A N 1
ATOM 697 C CA . LEU A 1 85 ? 7.370 -11.614 -13.379 1.00 74.69 85 LEU A CA 1
ATOM 698 C C . LEU A 1 85 ? 7.353 -10.832 -14.696 1.00 74.69 85 LEU A C 1
ATOM 700 O O . LEU A 1 85 ? 7.425 -11.451 -15.756 1.00 74.69 85 LEU A O 1
ATOM 704 N N . LYS A 1 86 ? 7.246 -9.493 -14.645 1.00 67.38 86 LYS A N 1
ATOM 705 C CA . LYS A 1 86 ? 7.244 -8.555 -15.792 1.00 67.38 86 LYS A CA 1
ATOM 706 C C . LYS A 1 86 ? 6.270 -8.907 -16.932 1.00 67.38 86 LYS A C 1
ATOM 708 O O . LYS A 1 86 ? 6.361 -8.361 -18.028 1.00 67.38 86 LYS A O 1
ATOM 713 N N . LYS A 1 87 ? 5.319 -9.809 -16.690 1.00 67.31 87 LYS A N 1
ATOM 714 C CA . LYS A 1 87 ? 4.309 -10.259 -17.652 1.00 67.31 87 LYS A CA 1
ATOM 715 C C . LYS A 1 87 ? 3.017 -9.483 -17.423 1.00 67.31 87 LYS A C 1
ATOM 717 O O . LYS A 1 87 ? 2.545 -9.385 -16.295 1.00 67.31 87 LYS A O 1
ATOM 722 N N . VAL A 1 88 ? 2.404 -9.002 -18.505 1.00 62.09 88 VAL A N 1
ATOM 723 C CA . VAL A 1 88 ? 1.171 -8.190 -18.464 1.00 62.09 88 VAL A CA 1
ATOM 724 C C . VAL A 1 88 ? 0.042 -8.898 -17.705 1.00 62.09 88 VAL A C 1
ATOM 726 O O . VAL A 1 88 ? -0.644 -8.271 -16.903 1.00 62.09 88 VAL A O 1
ATOM 729 N N . TYR A 1 89 ? -0.097 -10.217 -17.859 1.00 66.31 89 TYR A N 1
ATOM 730 C CA . TYR A 1 89 ? -1.105 -11.013 -17.145 1.00 66.31 89 TYR A CA 1
ATOM 731 C C . TYR A 1 89 ? -0.927 -11.012 -15.618 1.00 66.31 89 TYR A C 1
ATOM 733 O O . TYR A 1 89 ? -1.901 -11.098 -14.880 1.00 66.31 89 TYR A O 1
ATOM 741 N N . TRP A 1 90 ? 0.298 -10.833 -15.122 1.00 69.94 90 TRP A N 1
ATOM 742 C CA . TRP A 1 90 ? 0.578 -10.767 -13.685 1.00 69.94 90 TRP A CA 1
ATOM 743 C C . TRP A 1 90 ? 0.282 -9.399 -13.069 1.00 69.94 90 TRP A C 1
ATOM 745 O O . TRP A 1 90 ? 0.426 -9.226 -11.863 1.00 69.94 90 TRP A O 1
ATOM 755 N N . SER A 1 91 ? -0.178 -8.434 -13.871 1.00 68.31 91 SER A N 1
ATOM 756 C CA . SER A 1 91 ? -0.745 -7.181 -13.361 1.00 68.31 91 SER A CA 1
ATOM 757 C C . SER A 1 91 ? -2.194 -7.347 -12.894 1.00 68.31 91 SER A C 1
ATOM 759 O O . SER A 1 91 ? -2.681 -6.553 -12.091 1.00 68.31 91 SER A O 1
ATOM 761 N N . ILE A 1 92 ? -2.876 -8.403 -13.352 1.00 73.62 92 ILE A N 1
ATOM 762 C CA . ILE A 1 92 ? -4.287 -8.664 -13.053 1.00 73.62 92 ILE A CA 1
ATOM 763 C C . ILE A 1 92 ? -4.532 -8.826 -11.545 1.00 73.62 92 ILE A C 1
ATOM 765 O O . ILE A 1 92 ? -5.457 -8.187 -11.052 1.00 73.62 92 ILE A O 1
ATOM 769 N N . PRO A 1 93 ? -3.723 -9.581 -10.772 1.00 78.06 93 PRO A N 1
ATOM 770 C CA . PRO A 1 93 ? -3.909 -9.680 -9.325 1.00 78.06 93 PRO A CA 1
ATOM 771 C C . PRO A 1 93 ? -3.758 -8.327 -8.627 1.00 78.06 93 PRO A C 1
ATOM 773 O O . PRO A 1 93 ? -4.553 -7.996 -7.753 1.00 78.06 93 PRO A O 1
ATOM 776 N N . PHE A 1 94 ? -2.781 -7.515 -9.048 1.00 80.06 94 PHE A N 1
ATOM 777 C CA . PHE A 1 94 ? -2.565 -6.177 -8.501 1.00 80.06 94 PHE A CA 1
ATOM 778 C C . PHE A 1 94 ? -3.782 -5.278 -8.735 1.00 80.06 94 PHE A C 1
ATOM 780 O O . PHE A 1 94 ? -4.370 -4.773 -7.782 1.00 80.06 94 PHE A O 1
ATOM 787 N N . PHE A 1 95 ? -4.205 -5.123 -9.990 1.00 76.25 95 PHE A N 1
ATOM 788 C CA . PHE A 1 95 ? -5.326 -4.250 -10.343 1.00 76.25 95 PHE A CA 1
ATOM 789 C C . PHE A 1 95 ? -6.677 -4.788 -9.886 1.00 76.25 95 P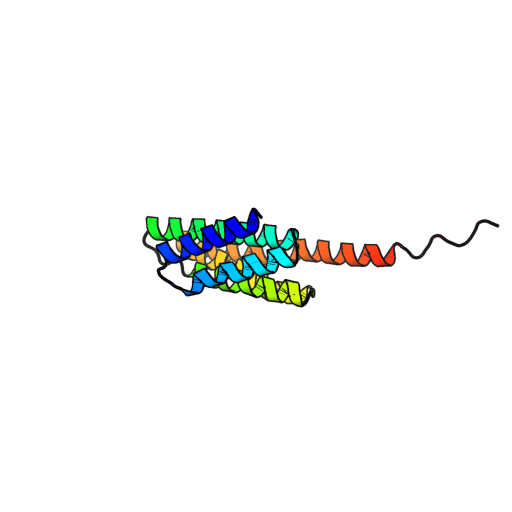HE A C 1
ATOM 791 O O . PHE A 1 95 ? -7.544 -4.004 -9.513 1.00 76.25 95 PHE A O 1
ATOM 798 N N . GLY A 1 96 ? -6.851 -6.107 -9.877 1.00 80.56 96 GLY A N 1
ATOM 799 C CA . GLY A 1 96 ? -8.048 -6.761 -9.368 1.00 80.56 96 GLY A CA 1
ATOM 800 C C . GLY A 1 96 ? -8.223 -6.500 -7.877 1.00 80.56 96 GLY A C 1
ATOM 801 O O . GLY A 1 96 ? -9.279 -6.033 -7.467 1.00 80.56 96 GLY A O 1
ATOM 802 N N . LEU A 1 97 ? -7.179 -6.712 -7.070 1.00 84.12 97 LEU A N 1
ATOM 803 C CA . LEU A 1 97 ? -7.226 -6.445 -5.629 1.00 84.12 97 LEU A CA 1
ATOM 804 C C . LEU A 1 97 ? -7.370 -4.952 -5.320 1.00 84.12 97 LEU A C 1
ATOM 806 O O . LEU A 1 97 ? -8.122 -4.583 -4.422 1.00 84.12 97 LEU A O 1
ATOM 810 N N . LEU A 1 98 ? -6.699 -4.089 -6.084 1.00 82.88 98 LEU A N 1
ATOM 811 C CA . LEU A 1 98 ? -6.800 -2.638 -5.929 1.00 82.88 98 LEU A CA 1
ATOM 812 C C . LEU A 1 98 ? -8.218 -2.151 -6.279 1.00 82.88 98 LEU A C 1
ATOM 814 O O . LEU A 1 98 ? -8.832 -1.422 -5.501 1.00 82.88 98 LEU A O 1
ATOM 818 N N . GLY A 1 99 ? -8.774 -2.619 -7.399 1.00 79.06 99 GLY A N 1
ATOM 819 C CA . GLY A 1 99 ? -10.142 -2.329 -7.829 1.00 79.06 99 GLY A CA 1
ATOM 820 C C . GLY A 1 99 ? -11.194 -2.873 -6.864 1.00 79.06 99 GLY A C 1
ATOM 821 O O . GLY A 1 99 ? -12.112 -2.143 -6.500 1.00 79.06 99 GLY A O 1
ATOM 822 N N . LEU A 1 100 ? -11.034 -4.107 -6.374 1.00 81.31 100 LEU A N 1
ATOM 823 C CA . LEU A 1 100 ? -11.899 -4.684 -5.340 1.00 81.31 100 LEU A CA 1
ATOM 824 C C . LEU A 1 100 ? -11.816 -3.901 -4.032 1.00 81.31 100 LEU A C 1
ATOM 826 O O . LEU A 1 100 ? -12.851 -3.631 -3.433 1.00 81.31 100 LEU A O 1
ATOM 830 N N . GLY A 1 101 ? -10.617 -3.483 -3.618 1.00 80.06 101 GLY A N 1
ATOM 831 C CA . GLY A 1 101 ? -10.431 -2.630 -2.449 1.00 80.06 101 GLY A CA 1
ATOM 832 C C . GLY A 1 101 ? -11.221 -1.331 -2.580 1.00 80.06 101 GLY A C 1
ATOM 833 O O . GLY A 1 101 ? -12.063 -1.046 -1.730 1.00 80.06 101 GLY A O 1
ATOM 834 N N . ILE A 1 102 ? -11.020 -0.592 -3.679 1.00 78.25 102 ILE A N 1
ATOM 835 C CA . ILE A 1 102 ? -11.744 0.660 -3.965 1.00 78.25 102 ILE A CA 1
ATOM 836 C C . ILE A 1 102 ? -13.254 0.427 -4.060 1.00 78.25 102 ILE A C 1
ATOM 838 O O . ILE A 1 102 ? -14.028 1.204 -3.507 1.00 78.25 102 ILE A O 1
ATOM 842 N N . SER A 1 103 ? -13.676 -0.641 -4.734 1.00 79.38 103 SER A N 1
ATOM 843 C CA . SER A 1 103 ? -15.082 -1.010 -4.881 1.00 79.38 103 SER A CA 1
ATOM 844 C C . SER A 1 103 ? -15.722 -1.241 -3.518 1.00 79.38 103 SER A C 1
ATOM 846 O O . SER A 1 103 ? -16.703 -0.583 -3.193 1.00 79.38 103 SER A O 1
ATOM 848 N N . TYR A 1 104 ? -15.103 -2.062 -2.666 1.00 77.19 104 TYR A N 1
ATOM 849 C CA . TYR A 1 104 ? -15.610 -2.375 -1.331 1.00 77.19 104 TYR A CA 1
ATOM 850 C C . TYR A 1 104 ? -15.735 -1.127 -0.450 1.00 77.19 104 TYR A C 1
ATOM 852 O O . TYR A 1 104 ? -16.706 -0.965 0.285 1.00 77.19 104 TYR A O 1
ATOM 860 N N . ILE A 1 105 ? -14.776 -0.207 -0.560 1.00 73.75 105 ILE A N 1
ATOM 861 C CA . ILE A 1 105 ? -14.826 1.102 0.102 1.00 73.75 105 ILE A CA 1
ATOM 862 C C . ILE A 1 105 ? -15.994 1.934 -0.423 1.00 73.75 105 ILE A C 1
ATOM 864 O O . ILE A 1 105 ? -16.744 2.520 0.359 1.00 73.75 105 ILE A O 1
ATOM 868 N N . GLY A 1 106 ? -16.136 2.003 -1.747 1.00 69.38 106 GLY A N 1
ATOM 869 C CA . GLY A 1 106 ? -17.217 2.720 -2.405 1.00 69.38 106 GLY A CA 1
ATOM 870 C C . GLY A 1 106 ? -18.575 2.205 -1.946 1.00 69.38 106 GLY A C 1
ATOM 871 O O . GLY A 1 106 ? -19.456 3.011 -1.653 1.00 69.38 106 GLY A O 1
ATOM 872 N N . THR A 1 107 ? -18.732 0.888 -1.818 1.00 74.25 107 THR A N 1
ATOM 873 C CA . THR A 1 107 ? -19.984 0.249 -1.399 1.00 74.25 107 THR A CA 1
ATOM 874 C C . THR A 1 107 ? -20.395 0.638 0.017 1.00 74.25 107 THR A C 1
ATOM 876 O O . THR A 1 107 ? -21.578 0.852 0.264 1.00 74.25 107 THR A O 1
ATOM 879 N N . ILE A 1 108 ? -19.439 0.812 0.937 1.00 69.88 108 ILE A N 1
ATOM 880 C CA . ILE A 1 108 ? -19.735 1.224 2.320 1.00 69.88 108 ILE A CA 1
ATOM 881 C C . ILE A 1 108 ? -20.413 2.605 2.359 1.00 69.88 108 ILE A C 1
ATOM 883 O O . ILE A 1 108 ? -21.268 2.840 3.207 1.00 69.88 108 ILE A O 1
ATOM 887 N N . LYS A 1 109 ? -20.061 3.520 1.444 1.00 67.06 109 LYS A N 1
ATOM 888 C CA . LYS A 1 109 ? -20.617 4.885 1.418 1.00 67.06 109 LYS A CA 1
ATOM 889 C C . LYS A 1 109 ? -21.770 5.067 0.424 1.00 67.06 109 LYS A C 1
ATOM 891 O O . LYS A 1 109 ? -22.668 5.856 0.693 1.00 67.06 109 LYS A O 1
ATOM 896 N N . TYR A 1 110 ? -21.726 4.389 -0.720 1.00 65.12 110 TYR A N 1
ATOM 897 C CA . TYR A 1 110 ? -22.619 4.622 -1.863 1.00 65.12 110 TYR A CA 1
ATOM 898 C C . TYR A 1 110 ? -23.407 3.371 -2.293 1.00 65.12 110 TYR A C 1
ATOM 900 O O . TYR A 1 110 ? -24.052 3.383 -3.342 1.00 65.12 110 TYR A O 1
ATOM 908 N N . GLY A 1 111 ? -23.348 2.276 -1.528 1.00 71.00 111 GLY A N 1
ATOM 909 C CA . GLY A 1 111 ? -24.044 1.027 -1.848 1.00 71.00 111 GLY A CA 1
ATOM 910 C C . GLY A 1 111 ? -23.651 0.473 -3.223 1.00 71.00 111 GLY A C 1
ATOM 911 O O . GLY A 1 111 ? -22.492 0.547 -3.634 1.00 71.00 111 GLY A O 1
ATOM 912 N N . ASN A 1 112 ? -24.623 -0.040 -3.979 1.00 71.00 112 ASN A N 1
ATOM 913 C CA . ASN A 1 112 ? -24.385 -0.650 -5.296 1.00 71.00 112 ASN A CA 1
ATOM 914 C C . ASN A 1 112 ? -23.708 0.292 -6.309 1.00 71.00 112 ASN A C 1
ATOM 916 O O . ASN A 1 112 ? -22.966 -0.168 -7.175 1.00 71.00 112 ASN A O 1
ATOM 920 N N . ILE A 1 113 ? -23.901 1.608 -6.186 1.00 71.50 113 ILE A N 1
ATOM 921 C CA . ILE A 1 113 ? -23.261 2.600 -7.064 1.00 71.50 113 ILE A CA 1
ATOM 922 C C . ILE A 1 113 ? -21.751 2.661 -6.799 1.00 71.50 113 ILE A C 1
ATOM 924 O O . ILE A 1 113 ? -20.951 2.753 -7.730 1.00 71.50 113 ILE A O 1
ATOM 928 N N . GLY A 1 114 ? -21.343 2.539 -5.535 1.00 63.50 114 GLY A N 1
ATOM 929 C CA . GLY A 1 114 ? -19.934 2.469 -5.154 1.00 63.50 114 GLY A CA 1
ATOM 930 C C . GLY A 1 114 ? -19.239 1.211 -5.673 1.00 63.50 114 GLY A C 1
ATOM 931 O O . GLY A 1 114 ? -18.081 1.278 -6.094 1.00 63.50 114 GLY A O 1
ATOM 932 N N . TYR A 1 115 ? -19.974 0.096 -5.733 1.00 66.69 115 TYR A N 1
ATOM 933 C CA . TYR A 1 115 ? -19.475 -1.147 -6.313 1.00 66.69 115 TYR A CA 1
ATOM 934 C C . TYR A 1 115 ? -19.132 -0.974 -7.803 1.00 66.69 115 TYR A C 1
ATOM 936 O O . TYR A 1 115 ? -18.017 -1.296 -8.225 1.00 66.69 115 TYR A O 1
ATOM 944 N N . PHE A 1 116 ? -20.052 -0.371 -8.569 1.00 67.94 116 PHE A N 1
ATOM 945 C CA . PHE A 1 116 ? -19.874 -0.051 -9.990 1.00 67.94 116 PHE A CA 1
ATOM 946 C C . PHE A 1 116 ? -18.696 0.895 -10.249 1.00 67.94 116 PHE A C 1
ATOM 948 O O . PHE A 1 116 ? -17.934 0.675 -11.190 1.00 67.94 116 PHE A O 1
ATOM 955 N N . PHE A 1 117 ? -18.499 1.905 -9.398 1.00 67.44 117 PHE A N 1
ATOM 956 C CA . PHE A 1 117 ? -17.366 2.828 -9.514 1.00 67.44 117 PHE A CA 1
ATOM 957 C C . PHE A 1 117 ? -16.016 2.119 -9.370 1.00 67.44 117 PHE A C 1
ATOM 959 O O . PHE A 1 117 ? -15.117 2.326 -10.186 1.00 67.44 117 PHE A O 1
ATOM 966 N N . GLY A 1 118 ? -15.869 1.247 -8.369 1.00 65.25 118 GLY A N 1
ATOM 967 C CA . GLY A 1 118 ? -14.628 0.489 -8.194 1.00 65.25 118 GLY A CA 1
ATOM 968 C C . GLY A 1 118 ? -14.385 -0.545 -9.297 1.00 65.25 118 GLY A C 1
ATOM 969 O O . GLY A 1 118 ? -13.242 -0.780 -9.680 1.00 65.25 118 GLY A O 1
ATOM 970 N N . LEU A 1 119 ? -15.450 -1.110 -9.871 1.00 67.62 119 LEU A N 1
ATOM 971 C CA . LEU A 1 119 ? -15.356 -2.026 -11.009 1.00 67.62 119 LEU A CA 1
ATOM 972 C C . LEU A 1 119 ? -14.990 -1.317 -12.313 1.00 67.62 119 LEU A C 1
ATOM 974 O O . LEU A 1 119 ? -14.214 -1.867 -13.088 1.00 67.62 119 LEU A O 1
ATOM 978 N N . MET A 1 120 ? -15.478 -0.092 -12.541 1.00 66.62 120 MET A N 1
ATOM 979 C CA . MET A 1 120 ? -15.115 0.717 -13.714 1.00 66.62 120 MET A CA 1
ATOM 980 C C . MET A 1 120 ? -13.636 1.109 -13.740 1.00 66.62 120 MET A C 1
ATOM 982 O O . MET A 1 120 ? -13.064 1.313 -14.809 1.00 66.62 120 MET A O 1
ATOM 986 N N . ILE A 1 121 ? -12.996 1.179 -12.577 1.00 66.81 121 ILE A N 1
ATOM 987 C CA . ILE A 1 121 ? -11.575 1.497 -12.461 1.00 66.81 121 ILE A CA 1
ATOM 988 C C . ILE A 1 121 ? -10.695 0.386 -13.062 1.00 66.81 121 ILE A C 1
ATOM 990 O O . ILE A 1 121 ? -9.674 0.676 -13.688 1.00 66.81 121 ILE A O 1
ATOM 994 N N . ILE A 1 122 ? -11.114 -0.878 -12.957 1.00 68.62 122 ILE A N 1
ATOM 995 C CA . ILE A 1 122 ? -10.372 -2.042 -13.463 1.00 68.62 122 ILE A CA 1
ATOM 996 C C . ILE A 1 122 ? -10.094 -1.944 -14.982 1.00 68.62 122 ILE A C 1
ATOM 998 O O . ILE A 1 122 ? -8.920 -1.964 -15.365 1.00 68.62 122 ILE A O 1
ATOM 1002 N N . PRO A 1 123 ? -11.094 -1.785 -15.877 1.00 63.34 123 PRO A N 1
ATOM 1003 C CA . PRO A 1 123 ? -10.855 -1.684 -17.316 1.00 63.34 123 PRO A CA 1
ATOM 1004 C C . PRO A 1 123 ? -10.082 -0.420 -17.715 1.00 63.34 123 PRO A C 1
ATOM 1006 O O . PRO A 1 123 ? -9.343 -0.458 -18.700 1.00 63.34 123 PRO A O 1
ATOM 1009 N N . ILE A 1 124 ? -10.193 0.680 -16.960 1.00 67.88 124 ILE A N 1
ATOM 1010 C CA . ILE A 1 124 ? -9.420 1.910 -17.206 1.00 67.88 124 ILE A CA 1
ATOM 1011 C C . ILE A 1 124 ? -7.926 1.642 -16.986 1.00 67.88 124 ILE A C 1
ATOM 1013 O O . ILE A 1 124 ? -7.113 1.936 -17.865 1.00 67.88 124 ILE A O 1
ATOM 1017 N N . PHE A 1 125 ? -7.566 1.003 -15.869 1.00 65.25 125 PHE A N 1
ATOM 1018 C CA . PHE A 1 125 ? -6.179 0.622 -15.591 1.00 65.25 125 PHE A CA 1
ATOM 1019 C C . PHE A 1 125 ? -5.640 -0.422 -16.578 1.00 65.25 125 PHE A C 1
ATOM 1021 O O . PHE A 1 125 ? -4.510 -0.293 -17.053 1.00 65.25 125 PHE A O 1
ATOM 1028 N N . LEU A 1 126 ? -6.454 -1.413 -16.959 1.00 65.69 126 LEU A N 1
ATOM 1029 C CA . LEU A 1 126 ? -6.090 -2.395 -17.989 1.00 65.69 126 LEU A CA 1
ATOM 1030 C C . LEU A 1 126 ? -5.843 -1.742 -19.359 1.00 65.69 126 LEU A C 1
ATOM 1032 O O . LEU A 1 126 ? -4.891 -2.106 -20.054 1.00 65.69 126 LEU A O 1
ATOM 1036 N N . ARG A 1 127 ? -6.660 -0.758 -19.755 1.00 63.12 127 ARG A N 1
ATOM 1037 C CA . ARG A 1 127 ? -6.495 -0.023 -21.020 1.00 63.12 127 ARG A CA 1
ATOM 1038 C C . ARG A 1 127 ? -5.214 0.809 -21.028 1.00 63.12 127 ARG A C 1
ATOM 1040 O O . ARG A 1 127 ? -4.495 0.807 -22.030 1.00 63.12 127 ARG A O 1
ATOM 1047 N N . GLU A 1 128 ? -4.915 1.469 -19.913 1.00 61.47 128 GLU A N 1
ATOM 1048 C CA . GLU A 1 128 ? -3.691 2.249 -19.719 1.00 61.47 128 GLU A CA 1
ATOM 1049 C C . GLU A 1 128 ? -2.436 1.359 -19.807 1.00 61.47 128 GLU A C 1
ATOM 1051 O O . GLU A 1 128 ? -1.424 1.759 -20.385 1.00 61.47 128 GLU A O 1
ATOM 1056 N N . PHE A 1 129 ? -2.511 0.113 -19.325 1.00 58.22 129 PHE A N 1
ATOM 1057 C CA . PHE A 1 129 ? -1.412 -0.854 -19.423 1.00 58.22 129 PHE A CA 1
ATOM 1058 C C . PHE A 1 129 ? -1.275 -1.512 -20.798 1.00 58.22 129 PHE A C 1
ATOM 1060 O O . PHE A 1 129 ? -0.151 -1.685 -21.271 1.00 58.22 129 PHE A O 1
ATOM 1067 N N . ARG A 1 130 ? -2.378 -1.823 -21.493 1.00 59.50 130 ARG A N 1
ATOM 1068 C CA . ARG A 1 130 ? -2.322 -2.365 -22.863 1.00 59.50 130 ARG A CA 1
ATOM 1069 C C . ARG A 1 130 ? -1.659 -1.385 -23.834 1.00 59.50 130 ARG A C 1
ATOM 1071 O O . ARG A 1 130 ? -0.811 -1.800 -24.619 1.00 59.50 130 ARG A O 1
ATOM 1078 N N . LYS A 1 131 ? -1.964 -0.086 -23.721 1.00 54.66 131 LYS A N 1
ATOM 1079 C CA . LYS A 1 131 ? -1.269 0.979 -24.474 1.00 54.66 131 LYS A CA 1
ATOM 1080 C C . LYS A 1 131 ? 0.237 1.042 -24.180 1.00 54.66 131 LYS A C 1
ATOM 1082 O O . LYS A 1 131 ? 1.008 1.502 -25.015 1.00 54.66 131 LYS A O 1
ATOM 1087 N N . ARG A 1 132 ? 0.669 0.597 -22.996 1.00 47.78 132 ARG A N 1
ATOM 1088 C CA . ARG A 1 132 ? 2.082 0.586 -22.584 1.00 47.78 132 ARG A CA 1
ATOM 1089 C C . ARG A 1 132 ? 2.819 -0.675 -23.035 1.00 47.78 132 ARG A C 1
ATOM 1091 O O . ARG A 1 132 ? 3.989 -0.569 -23.379 1.00 47.78 132 ARG A O 1
ATOM 1098 N N . GLY A 1 133 ? 2.145 -1.826 -23.096 1.00 46.03 133 GLY A N 1
ATOM 1099 C CA . GLY A 1 133 ? 2.690 -3.054 -23.689 1.00 46.03 133 GLY A CA 1
ATOM 1100 C C . GLY A 1 133 ? 2.982 -2.909 -25.187 1.00 46.03 133 GLY A C 1
ATOM 1101 O O . GLY A 1 133 ? 4.068 -3.267 -25.630 1.00 46.03 133 GLY A O 1
ATOM 1102 N N . SER A 1 134 ? 2.077 -2.275 -25.945 1.00 41.75 134 SER A N 1
ATOM 1103 C CA . SER A 1 134 ? 2.258 -2.065 -27.393 1.00 41.75 134 SER A CA 1
ATOM 1104 C C . SER A 1 134 ? 3.406 -1.111 -27.748 1.00 41.75 134 SER A C 1
ATOM 1106 O O . SER A 1 134 ? 3.977 -1.208 -28.830 1.00 41.75 134 SER A O 1
ATOM 1108 N N . ASN A 1 135 ? 3.777 -0.193 -26.849 1.00 38.31 135 ASN A N 1
ATOM 1109 C CA . ASN A 1 135 ? 4.904 0.719 -27.081 1.00 38.31 135 ASN A CA 1
ATOM 1110 C C . ASN A 1 135 ? 6.272 0.055 -26.866 1.00 38.31 135 ASN A C 1
ATOM 1112 O O . ASN A 1 135 ? 7.254 0.529 -27.426 1.00 38.31 135 ASN A O 1
ATOM 1116 N N . ILE A 1 136 ? 6.342 -1.030 -26.088 1.00 47.00 136 ILE A N 1
ATOM 1117 C CA . ILE A 1 136 ? 7.570 -1.824 -25.920 1.00 47.00 136 ILE A CA 1
ATOM 1118 C C . ILE A 1 136 ? 7.760 -2.768 -27.118 1.00 47.00 136 ILE A C 1
ATOM 1120 O O . ILE A 1 136 ? 8.885 -3.011 -27.550 1.00 47.00 136 ILE A O 1
ATOM 1124 N N . GLU A 1 137 ? 6.663 -3.256 -27.700 1.00 38.84 137 GLU A N 1
ATOM 1125 C CA . GLU A 1 137 ? 6.699 -4.096 -28.900 1.00 38.84 137 GLU A CA 1
ATOM 1126 C C . GLU A 1 137 ? 7.158 -3.290 -30.129 1.00 38.84 137 GLU A C 1
ATOM 1128 O O . GLU A 1 137 ? 8.110 -3.683 -30.802 1.00 38.84 137 GLU A O 1
ATOM 1133 N N . ASN A 1 138 ? 6.606 -2.086 -30.333 1.00 37.34 138 ASN A N 1
ATOM 1134 C CA . ASN A 1 138 ? 6.976 -1.217 -31.458 1.00 37.34 138 ASN A CA 1
ATOM 1135 C C . ASN A 1 138 ? 8.404 -0.638 -31.383 1.00 37.34 138 ASN A C 1
ATOM 1137 O O . ASN A 1 138 ? 8.958 -0.273 -32.419 1.00 37.34 138 ASN A O 1
ATOM 1141 N N . SER A 1 139 ? 9.040 -0.570 -30.205 1.00 38.34 139 SER A N 1
ATOM 1142 C CA . SER A 1 139 ? 10.454 -0.164 -30.109 1.00 38.34 139 SER A CA 1
ATOM 1143 C C . SER A 1 139 ? 11.433 -1.262 -30.536 1.00 38.34 139 SER A C 1
ATOM 1145 O O . SER A 1 139 ? 12.547 -0.943 -30.938 1.00 38.34 139 SER A O 1
ATOM 1147 N N . ASN A 1 140 ? 11.027 -2.538 -30.501 1.00 42.94 140 ASN A N 1
ATOM 1148 C CA . ASN A 1 140 ? 11.863 -3.649 -30.969 1.00 42.94 140 ASN A CA 1
ATOM 1149 C C . ASN A 1 140 ? 11.667 -3.967 -32.459 1.00 42.94 140 ASN A C 1
ATOM 1151 O O . ASN A 1 140 ? 12.553 -4.554 -33.072 1.00 42.94 140 ASN A O 1
ATOM 1155 N N . THR A 1 141 ? 10.554 -3.555 -33.073 1.00 42.53 141 THR A N 1
ATOM 1156 C CA . THR A 1 141 ? 10.312 -3.746 -34.518 1.00 42.53 141 THR A CA 1
ATOM 1157 C C . THR A 1 141 ? 10.738 -2.548 -35.377 1.00 42.53 141 THR A C 1
ATOM 1159 O O . THR A 1 141 ? 10.836 -2.674 -36.594 1.00 42.53 141 THR A O 1
ATOM 1162 N N . GLY A 1 142 ? 11.036 -1.391 -34.773 1.00 38.41 142 GLY A N 1
ATOM 1163 C CA . GLY A 1 142 ? 11.428 -0.167 -35.489 1.00 38.41 142 GLY A CA 1
ATOM 1164 C C . GLY A 1 142 ? 12.918 -0.034 -35.842 1.00 38.41 142 GLY A C 1
ATOM 1165 O O . GLY A 1 142 ? 13.290 0.913 -36.530 1.00 38.41 142 GLY A O 1
ATOM 1166 N N . GLY A 1 143 ? 13.781 -0.951 -35.390 1.00 37.28 143 GLY A N 1
ATOM 1167 C CA . GLY A 1 143 ? 15.244 -0.859 -35.551 1.00 37.28 143 GLY A CA 1
ATOM 1168 C C . GLY A 1 143 ? 15.849 -1.631 -36.733 1.00 37.28 143 GLY A C 1
ATOM 1169 O O . GLY A 1 143 ? 17.070 -1.713 -36.829 1.00 37.28 143 GLY A O 1
ATOM 1170 N N . GLY A 1 144 ? 15.033 -2.235 -37.605 1.00 36.34 144 GLY A N 1
ATOM 1171 C CA . GLY A 1 144 ? 15.494 -3.261 -38.554 1.00 36.34 144 GLY A CA 1
ATOM 1172 C C . GLY A 1 144 ? 15.410 -2.942 -40.050 1.00 36.34 144 GLY A C 1
ATOM 1173 O O . GLY A 1 144 ? 15.668 -3.838 -40.845 1.00 36.34 144 GLY A O 1
ATOM 1174 N N . ILE A 1 145 ? 15.032 -1.728 -40.476 1.00 44.91 145 ILE A N 1
ATOM 1175 C CA . ILE A 1 145 ? 14.850 -1.425 -41.914 1.00 44.91 145 ILE A CA 1
ATOM 1176 C C . ILE A 1 145 ? 15.386 -0.034 -42.278 1.00 44.91 145 ILE A C 1
ATOM 1178 O O . ILE A 1 145 ? 14.639 0.808 -42.753 1.00 44.91 145 ILE A O 1
ATOM 1182 N N . ARG A 1 146 ? 16.678 0.243 -42.059 1.00 40.25 146 ARG A N 1
ATOM 1183 C CA . ARG A 1 146 ? 17.408 1.323 -42.767 1.00 40.25 146 ARG A CA 1
ATOM 1184 C C . ARG A 1 146 ? 18.911 1.036 -42.837 1.00 40.25 146 ARG A C 1
ATOM 1186 O O . ARG A 1 146 ? 19.711 1.771 -42.279 1.00 40.25 146 ARG A O 1
ATOM 1193 N N . LYS A 1 147 ? 19.305 -0.044 -43.514 1.00 40.31 147 LYS A N 1
ATOM 1194 C CA . LYS A 1 147 ? 20.661 -0.197 -44.080 1.00 40.31 147 LYS A CA 1
ATOM 1195 C C . LYS A 1 147 ? 20.618 -1.129 -45.290 1.00 40.31 147 LYS A C 1
ATOM 1197 O O . LYS A 1 147 ? 21.057 -2.271 -45.228 1.00 40.31 147 LYS A O 1
ATOM 1202 N N . LYS A 1 148 ? 20.061 -0.643 -46.394 1.00 40.72 148 LYS A N 1
ATOM 1203 C CA . LYS A 1 148 ? 20.461 -1.074 -47.736 1.00 40.72 148 LYS A CA 1
ATOM 1204 C C . LYS A 1 148 ? 19.919 -0.068 -48.742 1.00 40.72 148 LYS A C 1
ATOM 1206 O O . LYS A 1 148 ? 18.732 0.231 -48.684 1.00 40.72 148 LYS A O 1
ATOM 1211 N N . ASN A 1 149 ? 20.805 0.389 -49.621 1.00 38.56 149 ASN A N 1
ATOM 1212 C CA . ASN A 1 149 ? 20.586 1.227 -50.805 1.00 38.56 149 ASN A CA 1
ATOM 1213 C C . ASN A 1 149 ? 21.054 2.675 -50.658 1.00 38.56 149 ASN A C 1
ATOM 1215 O O . ASN A 1 149 ? 20.241 3.586 -50.701 1.00 38.56 149 ASN A O 1
ATOM 1219 N N . GLU 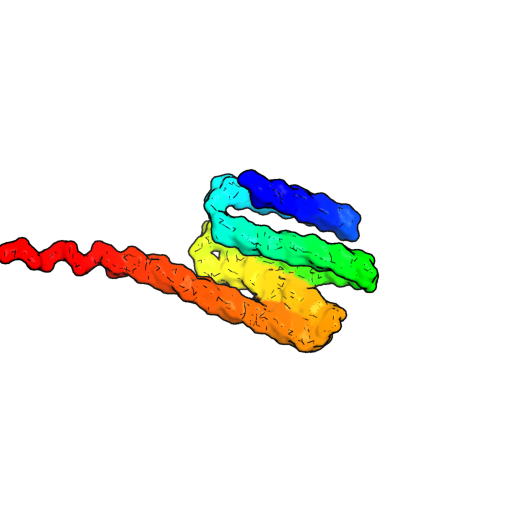A 1 150 ? 22.372 2.846 -50.575 1.00 39.56 150 GLU A N 1
ATOM 1220 C CA . GLU A 1 150 ? 23.075 3.845 -51.388 1.00 39.56 150 GLU A CA 1
ATOM 1221 C C . GLU A 1 150 ? 24.325 3.139 -51.950 1.00 39.56 150 GLU A C 1
ATOM 1223 O O . GLU A 1 150 ? 25.218 2.750 -51.194 1.00 39.56 150 GLU A O 1
ATOM 1228 N N . ILE A 1 151 ? 24.287 2.837 -53.252 1.00 42.84 151 ILE A N 1
ATOM 1229 C CA . ILE A 1 151 ? 25.442 2.600 -54.133 1.00 42.84 151 ILE A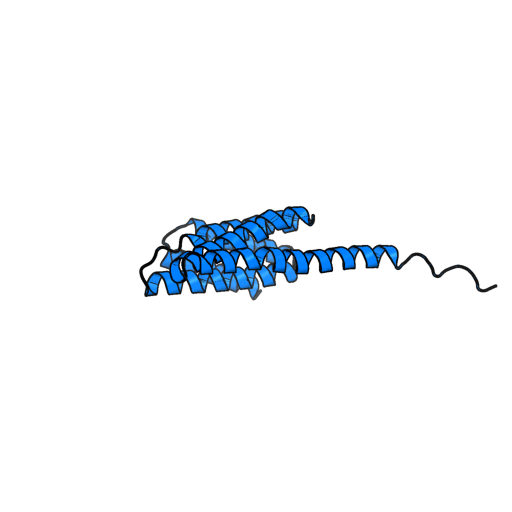 CA 1
ATOM 1230 C C . ILE A 1 151 ? 25.445 3.793 -55.079 1.00 42.84 151 ILE A C 1
ATOM 1232 O O . ILE A 1 151 ? 24.329 4.119 -55.552 1.00 42.84 151 ILE A O 1
#

Radius of gyration: 19.02 Å; chains: 1; bounding box: 50×22×70 Å